Protein AF-A0A948DCV4-F1 (afdb_monomer_lite)

Structure (mmCIF, N/CA/C/O backbone):
data_AF-A0A948DCV4-F1
#
_entry.id   AF-A0A948DCV4-F1
#
loop_
_atom_site.group_PDB
_atom_site.id
_atom_site.type_symbol
_atom_site.label_atom_id
_atom_site.label_alt_id
_atom_site.label_comp_id
_atom_site.label_asym_id
_atom_site.label_entity_id
_atom_site.label_seq_id
_atom_site.pdbx_PDB_ins_code
_atom_site.Cartn_x
_atom_site.Cartn_y
_atom_site.Cartn_z
_atom_site.occupancy
_atom_site.B_iso_or_equiv
_atom_site.auth_seq_id
_atom_site.auth_comp_id
_atom_site.auth_asym_id
_atom_site.auth_atom_id
_atom_site.pdbx_PDB_model_num
ATOM 1 N N . MET A 1 1 ? -5.179 -0.921 11.485 1.00 90.38 1 MET A N 1
ATOM 2 C CA . MET A 1 1 ? -5.456 0.534 11.438 1.00 90.38 1 MET A CA 1
ATOM 3 C C . MET A 1 1 ? -6.943 0.787 11.540 1.00 90.38 1 MET A C 1
ATOM 5 O O . MET A 1 1 ? -7.337 1.544 12.416 1.00 90.38 1 MET A O 1
ATOM 9 N N . ASP A 1 2 ? -7.760 0.083 10.755 1.00 93.44 2 ASP A N 1
ATOM 10 C CA . ASP A 1 2 ? -9.216 0.273 10.779 1.00 93.44 2 ASP A CA 1
ATOM 11 C C . ASP A 1 2 ? -9.876 0.018 12.133 1.00 93.44 2 ASP A C 1
ATOM 13 O O . ASP A 1 2 ? -10.703 0.818 12.554 1.00 93.44 2 ASP A O 1
ATOM 17 N N . SER A 1 3 ? -9.450 -1.010 12.873 1.00 96.06 3 SER A N 1
ATOM 18 C CA . SER A 1 3 ? -9.940 -1.272 14.238 1.00 96.06 3 SER A CA 1
ATOM 19 C C . SER A 1 3 ? -9.674 -0.128 15.225 1.00 96.06 3 SER A C 1
ATOM 21 O O . SER A 1 3 ? -10.313 -0.055 16.267 1.00 96.06 3 SER A O 1
ATOM 23 N N . PHE A 1 4 ? -8.724 0.754 14.906 1.00 96.38 4 PHE A N 1
ATOM 24 C CA . PHE A 1 4 ? -8.370 1.934 15.696 1.00 96.38 4 PHE A CA 1
ATOM 25 C C . PHE A 1 4 ? -8.894 3.236 15.068 1.00 96.38 4 PHE A C 1
ATOM 27 O O . PHE A 1 4 ? -8.552 4.315 15.539 1.00 96.38 4 PHE A O 1
ATOM 34 N N . GLY A 1 5 ? -9.675 3.160 13.983 1.00 96.00 5 GLY A N 1
ATOM 35 C CA . GLY A 1 5 ? -10.182 4.332 13.262 1.00 96.00 5 GLY A CA 1
ATOM 36 C C . GLY A 1 5 ? -9.111 5.147 12.522 1.00 96.00 5 GLY A C 1
ATOM 37 O O . GLY A 1 5 ? -9.397 6.246 12.058 1.00 96.00 5 GLY A O 1
ATOM 38 N N . VAL A 1 6 ? -7.886 4.630 12.393 1.00 97.69 6 VAL A N 1
ATOM 39 C CA . VAL A 1 6 ? -6.764 5.335 11.753 1.00 97.69 6 VAL A CA 1
ATOM 40 C C . VAL A 1 6 ? -6.797 5.117 10.243 1.00 97.69 6 VAL A C 1
ATOM 42 O O . 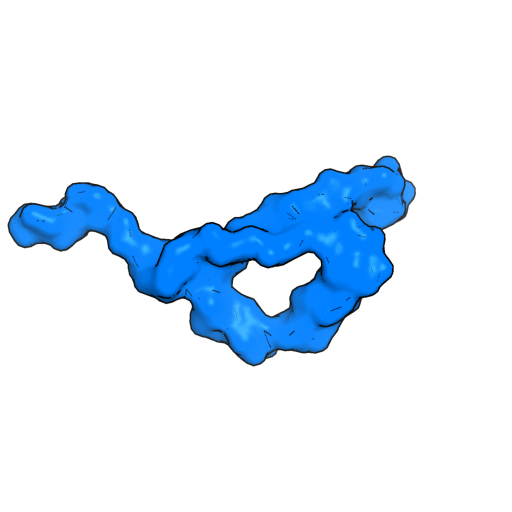VAL A 1 6 ? -6.961 3.984 9.787 1.00 97.69 6 VAL A O 1
ATOM 45 N N . LYS A 1 7 ? -6.587 6.185 9.467 1.00 97.50 7 LYS A N 1
ATOM 46 C CA . LYS A 1 7 ? -6.400 6.130 8.010 1.00 97.50 7 LYS A CA 1
ATOM 47 C C . LYS A 1 7 ? -4.949 6.415 7.646 1.00 97.50 7 LYS A C 1
ATOM 49 O O . LYS A 1 7 ? -4.267 7.154 8.348 1.00 97.50 7 LYS A O 1
ATOM 54 N N . ALA A 1 8 ? -4.481 5.774 6.581 1.00 96.75 8 ALA A N 1
ATOM 55 C CA . ALA A 1 8 ? -3.102 5.836 6.130 1.00 96.75 8 ALA A CA 1
ATOM 56 C C . ALA A 1 8 ? -3.042 6.060 4.618 1.00 96.75 8 ALA A C 1
ATOM 58 O O . ALA A 1 8 ? -3.978 5.713 3.892 1.00 96.75 8 ALA A O 1
ATOM 59 N N . THR A 1 9 ? -1.904 6.587 4.176 1.00 97.69 9 THR A N 1
ATOM 60 C CA . THR A 1 9 ? -1.535 6.724 2.768 1.00 97.69 9 THR A CA 1
ATOM 61 C C . THR A 1 9 ? -0.367 5.784 2.494 1.00 97.69 9 THR A C 1
ATOM 63 O O . THR A 1 9 ? 0.680 5.876 3.138 1.00 97.69 9 THR A O 1
ATOM 66 N N . PHE A 1 10 ? -0.542 4.862 1.553 1.00 95.62 10 PHE A N 1
ATOM 67 C CA . PHE A 1 10 ? 0.476 3.890 1.170 1.00 95.62 10 PHE A CA 1
ATOM 68 C C . PHE A 1 10 ? 1.142 4.318 -0.127 1.00 95.62 10 PHE A C 1
ATOM 70 O O . PHE A 1 10 ? 0.497 4.356 -1.169 1.00 95.62 10 PHE A O 1
ATOM 77 N N . PHE A 1 11 ? 2.442 4.586 -0.095 1.00 94.94 11 PHE A N 1
ATOM 78 C CA . PHE A 1 11 ? 3.216 4.777 -1.315 1.00 94.94 11 PHE A CA 1
ATOM 79 C C . PHE A 1 11 ? 3.653 3.405 -1.831 1.00 94.94 11 PHE A C 1
ATOM 81 O O . PHE A 1 11 ? 4.557 2.786 -1.272 1.00 94.94 11 PHE A O 1
ATOM 88 N N . ALA A 1 12 ? 2.990 2.914 -2.878 1.00 92.44 12 ALA A N 1
ATOM 89 C CA . ALA A 1 12 ? 3.185 1.564 -3.392 1.00 92.44 12 ALA A CA 1
ATOM 90 C C . ALA A 1 12 ? 4.084 1.525 -4.637 1.00 92.44 12 ALA A C 1
ATOM 92 O O . ALA A 1 12 ? 3.995 2.381 -5.521 1.00 92.44 12 ALA A O 1
ATOM 93 N N . SER A 1 13 ? 4.907 0.478 -4.725 1.00 91.62 13 SER A N 1
ATOM 94 C CA . SER A 1 13 ? 5.613 0.097 -5.952 1.00 91.62 13 SER A CA 1
ATOM 95 C C . SER A 1 13 ? 4.664 -0.639 -6.903 1.00 91.62 13 SER A C 1
ATOM 97 O O . SER A 1 13 ? 3.850 -1.452 -6.462 1.00 91.62 13 SER A O 1
ATOM 99 N N . ILE A 1 14 ? 4.794 -0.397 -8.209 1.00 87.62 14 ILE A N 1
ATOM 100 C CA . ILE A 1 14 ? 3.817 -0.848 -9.217 1.00 87.62 14 ILE A CA 1
ATOM 101 C C . ILE A 1 14 ? 3.746 -2.380 -9.320 1.00 87.62 14 ILE A C 1
ATOM 103 O O . ILE A 1 14 ? 2.663 -2.947 -9.211 1.00 87.62 14 ILE A O 1
ATOM 107 N N . ALA A 1 15 ? 4.884 -3.070 -9.454 1.00 87.94 15 ALA A N 1
ATOM 108 C CA . ALA A 1 15 ? 4.877 -4.520 -9.677 1.00 87.94 15 ALA A CA 1
ATOM 109 C C . ALA A 1 15 ? 4.240 -5.331 -8.518 1.00 87.94 15 ALA A C 1
ATOM 111 O O . ALA A 1 15 ? 3.393 -6.184 -8.783 1.00 87.94 15 ALA A O 1
ATOM 112 N N . PRO A 1 16 ? 4.548 -5.073 -7.228 1.00 88.69 16 PRO A N 1
ATOM 113 C CA . PRO A 1 16 ? 3.842 -5.727 -6.121 1.00 88.69 16 PRO A CA 1
ATOM 114 C C . PRO A 1 16 ? 2.372 -5.308 -5.993 1.00 88.69 16 PRO A C 1
ATOM 116 O O . PRO A 1 16 ? 1.557 -6.085 -5.489 1.00 88.69 16 PRO A O 1
ATOM 119 N N . LEU A 1 17 ? 2.028 -4.087 -6.417 1.00 91.12 17 LEU A N 1
ATO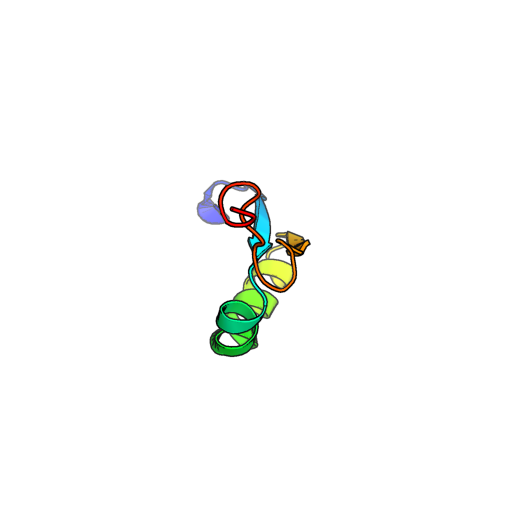M 120 C CA . LEU A 1 17 ? 0.652 -3.599 -6.396 1.00 91.12 17 LEU A CA 1
ATOM 121 C C . LEU A 1 17 ? -0.234 -4.402 -7.351 1.00 91.12 17 LEU A C 1
ATOM 123 O O . LEU A 1 17 ? -1.306 -4.852 -6.941 1.00 91.12 17 LEU A O 1
ATOM 127 N N . GLU A 1 18 ? 0.238 -4.660 -8.572 1.00 90.75 18 GLU A N 1
ATOM 128 C CA . GLU A 1 18 ? -0.475 -5.467 -9.575 1.00 90.75 18 GLU A CA 1
ATOM 129 C C . GLU A 1 18 ? -0.755 -6.900 -9.099 1.00 90.75 18 GLU A C 1
ATOM 131 O O . GLU A 1 18 ? -1.810 -7.465 -9.381 1.00 90.75 18 GLU A O 1
ATOM 136 N N . GLN A 1 19 ? 0.143 -7.479 -8.301 1.00 94.81 19 GLN A N 1
ATOM 137 C CA . GLN A 1 19 ? -0.029 -8.830 -7.758 1.00 94.81 19 GLN A CA 1
ATOM 138 C C . GLN A 1 19 ? -1.090 -8.914 -6.648 1.00 94.81 19 GLN A C 1
ATOM 140 O O . GLN A 1 19 ? -1.501 -10.012 -6.273 1.00 94.81 19 GLN A O 1
ATOM 145 N N . ARG A 1 20 ? -1.516 -7.777 -6.079 1.00 94.25 20 ARG A N 1
ATOM 146 C CA . ARG A 1 20 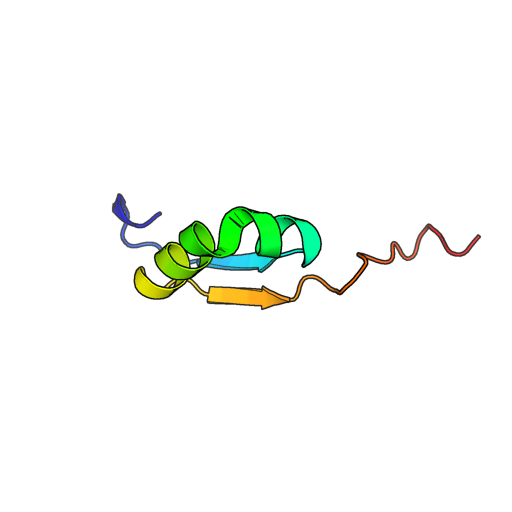? -2.411 -7.708 -4.906 1.00 94.25 20 ARG A CA 1
ATOM 147 C C . ARG A 1 20 ? -3.569 -6.728 -5.100 1.00 94.25 20 ARG A C 1
ATOM 149 O O . ARG A 1 20 ? -4.046 -6.137 -4.131 1.00 94.25 20 ARG A O 1
ATOM 156 N N . VAL A 1 21 ? -4.027 -6.551 -6.341 1.00 95.25 21 VAL A N 1
ATOM 157 C CA . VAL A 1 21 ? -5.035 -5.540 -6.720 1.00 95.25 21 VAL A CA 1
ATOM 158 C C . VAL A 1 21 ? -6.292 -5.591 -5.849 1.00 95.25 21 VAL A C 1
ATOM 160 O O . VAL A 1 21 ? -6.793 -4.541 -5.453 1.00 95.25 21 VAL A O 1
ATOM 163 N N . ASP A 1 22 ? -6.792 -6.776 -5.502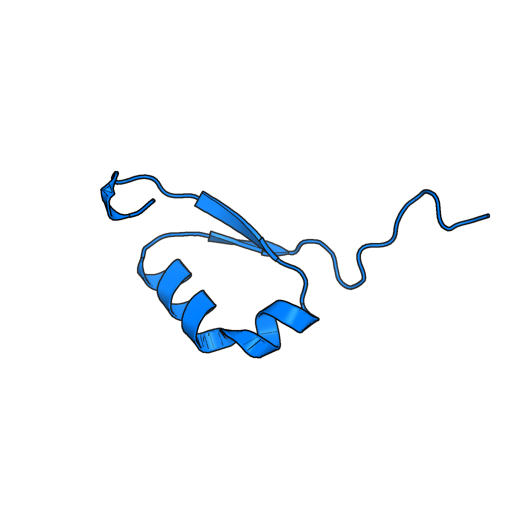 1.00 96.56 22 ASP A N 1
ATOM 164 C CA . ASP A 1 22 ? -8.006 -6.880 -4.685 1.00 96.56 22 ASP A CA 1
ATOM 165 C C . ASP A 1 22 ? -7.803 -6.386 -3.248 1.00 96.56 22 ASP A C 1
ATOM 167 O O . ASP A 1 22 ? -8.668 -5.686 -2.722 1.00 96.56 22 ASP A O 1
ATOM 171 N N . GLY A 1 23 ? -6.631 -6.632 -2.654 1.00 95.88 23 GLY A N 1
ATOM 172 C CA . GLY A 1 23 ? -6.284 -6.081 -1.341 1.00 95.88 23 GLY A CA 1
ATOM 173 C C . GLY A 1 23 ? -6.154 -4.557 -1.373 1.00 95.88 23 GLY A C 1
ATOM 174 O O . GLY A 1 23 ? -6.604 -3.866 -0.462 1.00 95.88 23 GLY A O 1
ATOM 175 N N . TRP A 1 24 ? -5.619 -4.002 -2.463 1.00 96.50 24 TRP A N 1
ATOM 176 C CA . TRP A 1 24 ? -5.558 -2.549 -2.640 1.00 96.50 24 TRP A CA 1
ATOM 177 C C . TRP A 1 24 ? -6.938 -1.922 -2.841 1.00 96.50 24 TRP A C 1
ATOM 179 O O . TRP A 1 24 ? -7.212 -0.855 -2.293 1.00 96.50 24 TRP A O 1
ATOM 189 N N . ARG A 1 25 ? -7.844 -2.596 -3.558 1.00 96.50 25 ARG A N 1
ATOM 190 C CA . ARG A 1 25 ? -9.248 -2.166 -3.670 1.00 96.50 25 ARG A CA 1
ATOM 191 C C . ARG A 1 25 ? -9.941 -2.160 -2.313 1.00 96.50 25 ARG A C 1
ATOM 193 O O . ARG A 1 25 ? -10.709 -1.241 -2.039 1.00 96.50 25 ARG A O 1
ATOM 200 N N . GLU A 1 26 ? -9.689 -3.160 -1.475 1.00 97.31 26 GLU A N 1
ATOM 201 C CA . GLU A 1 26 ? -10.217 -3.204 -0.110 1.00 97.31 26 GLU A CA 1
ATOM 202 C C . GLU A 1 26 ? -9.676 -2.051 0.741 1.00 97.31 26 GLU A C 1
ATOM 204 O O . GLU A 1 26 ? -10.469 -1.335 1.347 1.00 97.31 26 GLU A O 1
ATOM 209 N N . ALA A 1 27 ? -8.363 -1.799 0.709 1.00 96.56 27 ALA A N 1
ATOM 210 C CA . ALA A 1 27 ? -7.753 -0.683 1.431 1.00 96.56 27 ALA A CA 1
ATOM 211 C C . ALA A 1 27 ? -8.377 0.669 1.035 1.00 96.56 27 ALA A C 1
ATOM 213 O O . ALA A 1 27 ? -8.720 1.475 1.901 1.00 96.56 27 ALA A O 1
ATOM 214 N N . VAL A 1 28 ? -8.604 0.892 -0.265 1.00 96.94 28 VAL A N 1
ATOM 215 C CA . VAL A 1 28 ? -9.278 2.103 -0.759 1.00 96.94 28 VAL A CA 1
ATOM 216 C C . VAL A 1 28 ? -10.734 2.171 -0.290 1.00 96.94 28 VAL A C 1
ATOM 218 O O . VAL A 1 28 ? -11.179 3.222 0.165 1.00 96.94 28 VAL A O 1
ATOM 221 N N . ARG A 1 29 ? -11.487 1.061 -0.329 1.00 97.75 29 ARG A N 1
ATOM 222 C CA . ARG A 1 29 ? -12.867 1.014 0.201 1.00 97.75 29 ARG A CA 1
ATOM 223 C C . ARG A 1 29 ? -12.927 1.285 1.702 1.00 97.75 29 ARG A C 1
ATOM 225 O O . ARG A 1 29 ? -13.882 1.901 2.163 1.00 97.75 29 ARG A O 1
ATOM 232 N N . ALA A 1 30 ? -11.913 0.858 2.448 1.00 97.25 30 ALA A N 1
ATOM 233 C CA . ALA A 1 30 ? -11.765 1.167 3.863 1.00 97.25 30 ALA A CA 1
ATOM 234 C C . ALA A 1 30 ? -11.404 2.646 4.112 1.00 97.25 30 ALA A C 1
ATOM 236 O O . ALA A 1 30 ? -11.384 3.077 5.261 1.00 97.25 30 ALA A O 1
ATOM 237 N N . GLY A 1 31 ? -11.164 3.454 3.074 1.00 97.38 31 GLY A N 1
ATOM 238 C CA . GLY A 1 31 ? -10.848 4.880 3.186 1.00 97.38 31 GLY A CA 1
ATOM 239 C C . GLY A 1 31 ? -9.360 5.169 3.374 1.00 97.38 31 GLY A C 1
ATOM 240 O O . GLY A 1 31 ? -9.005 6.229 3.885 1.00 97.38 31 GLY A O 1
ATOM 241 N N . HIS A 1 32 ? -8.488 4.226 3.020 1.00 98.19 32 HIS A N 1
ATOM 242 C CA . HIS A 1 32 ? -7.058 4.484 2.883 1.00 98.19 32 HIS A CA 1
ATOM 243 C C . HIS A 1 32 ? -6.722 5.021 1.490 1.00 98.19 32 HIS A C 1
ATOM 245 O O . HIS A 1 32 ? -7.455 4.808 0.525 1.00 98.19 32 HIS A O 1
ATOM 251 N N . GLU A 1 33 ? -5.574 5.679 1.380 1.00 97.81 33 GLU A N 1
ATOM 252 C CA . GLU A 1 33 ? -5.073 6.215 0.117 1.00 97.81 33 GLU A CA 1
ATOM 253 C C . GLU A 1 33 ? -3.902 5.383 -0.408 1.00 97.81 33 GLU A C 1
ATOM 255 O O . GLU A 1 33 ? -3.108 4.843 0.365 1.00 97.81 33 GLU A O 1
ATOM 260 N N . VAL A 1 34 ? -3.759 5.312 -1.733 1.00 96.12 34 VAL A N 1
ATOM 261 C CA . VAL A 1 34 ? -2.616 4.668 -2.392 1.00 96.12 34 VAL A CA 1
ATOM 262 C C . VAL A 1 34 ? -1.945 5.684 -3.309 1.00 96.12 34 VAL A C 1
ATOM 264 O O . VAL A 1 34 ? -2.519 6.116 -4.306 1.00 96.12 34 VAL A O 1
ATOM 267 N N . GLY A 1 35 ? -0.731 6.081 -2.942 1.00 94.00 35 GLY A N 1
ATOM 268 C CA . GLY A 1 35 ? 0.138 6.971 -3.699 1.00 94.00 35 GLY A CA 1
ATOM 269 C C . GLY A 1 35 ? 1.179 6.203 -4.512 1.00 94.00 35 GLY A C 1
ATOM 270 O O . GLY A 1 35 ? 1.529 5.061 -4.215 1.00 94.00 35 GLY A O 1
ATOM 271 N N . ASN A 1 36 ? 1.709 6.852 -5.545 1.00 91.50 36 ASN A N 1
ATOM 272 C CA . ASN A 1 36 ? 2.763 6.295 -6.388 1.00 91.50 36 ASN A CA 1
ATOM 273 C C . ASN A 1 36 ? 4.132 6.424 -5.690 1.00 91.50 36 ASN A C 1
ATOM 275 O O . ASN A 1 36 ? 4.529 7.533 -5.332 1.00 91.50 36 ASN A O 1
ATOM 279 N N . HIS A 1 37 ? 4.863 5.315 -5.525 1.00 92.88 37 HIS A N 1
ATOM 280 C CA . HIS A 1 37 ? 6.226 5.308 -4.972 1.00 92.88 37 HIS A CA 1
ATOM 281 C C . HIS A 1 37 ? 7.318 5.218 -6.043 1.00 92.88 37 HIS A C 1
ATOM 283 O O . HIS A 1 37 ? 8.303 4.494 -5.896 1.00 92.88 37 HIS A O 1
ATOM 289 N N . THR A 1 38 ? 7.152 5.977 -7.125 1.00 90.19 38 THR A N 1
ATOM 290 C CA . THR A 1 38 ? 7.902 5.878 -8.386 1.00 90.19 38 THR A CA 1
ATOM 291 C C . THR A 1 38 ? 7.647 4.568 -9.150 1.00 90.19 38 THR A C 1
ATOM 293 O O . THR A 1 38 ? 7.060 3.616 -8.642 1.00 90.19 38 THR A O 1
ATOM 296 N N . ILE A 1 39 ? 8.094 4.521 -10.410 1.00 85.19 39 ILE A N 1
ATOM 297 C CA . ILE A 1 39 ? 7.919 3.348 -11.280 1.00 85.19 39 ILE A CA 1
ATOM 298 C C . ILE A 1 39 ? 8.937 2.250 -10.936 1.00 85.19 39 ILE A C 1
ATOM 300 O O . ILE A 1 39 ? 8.553 1.104 -10.726 1.00 85.19 39 ILE A O 1
ATOM 304 N N . ASN A 1 40 ? 10.223 2.611 -10.835 1.00 83.62 40 ASN A N 1
ATOM 305 C CA . ASN A 1 40 ? 11.335 1.662 -10.673 1.00 83.62 40 ASN A CA 1
ATOM 306 C C . ASN A 1 40 ? 12.163 1.885 -9.399 1.00 83.62 40 ASN A C 1
ATOM 308 O O . ASN A 1 40 ? 13.218 1.276 -9.254 1.00 83.62 40 ASN A O 1
ATOM 312 N N . HIS A 1 41 ? 11.733 2.781 -8.507 1.00 82.62 41 HIS A N 1
ATOM 313 C CA . HIS A 1 41 ? 12.476 3.171 -7.306 1.00 82.62 41 HIS A CA 1
ATOM 314 C C . HIS A 1 41 ? 13.958 3.484 -7.600 1.00 82.62 41 HIS A C 1
ATOM 316 O O . HIS A 1 41 ? 14.854 2.835 -7.046 1.00 82.62 41 HIS A O 1
ATOM 322 N N . PRO A 1 42 ? 14.248 4.446 -8.506 1.00 79.75 42 PRO A N 1
ATOM 323 C CA . PRO A 1 42 ? 15.623 4.793 -8.828 1.00 79.75 42 PRO A CA 1
ATOM 324 C C . PRO A 1 42 ? 16.317 5.301 -7.564 1.00 79.75 42 PRO A C 1
ATOM 326 O O . PRO A 1 42 ? 15.957 6.336 -7.006 1.00 79.75 42 PRO A O 1
ATOM 329 N N . CYS A 1 43 ? 17.312 4.552 -7.099 1.00 81.12 43 CYS A N 1
ATOM 330 C CA . CYS A 1 43 ? 18.158 4.994 -6.008 1.00 81.12 43 CYS A CA 1
ATOM 331 C C . CYS A 1 43 ? 19.145 6.020 -6.563 1.00 81.12 43 CYS A C 1
ATOM 333 O O . CYS A 1 43 ? 19.900 5.707 -7.484 1.00 81.12 43 CYS A O 1
ATOM 335 N N . SER A 1 44 ? 19.176 7.227 -5.998 1.00 71.88 44 SER A N 1
ATOM 336 C CA . SER A 1 44 ? 20.164 8.247 -6.372 1.00 71.88 44 SER A CA 1
ATOM 337 C C . SER A 1 44 ? 21.611 7.773 -6.171 1.00 71.88 44 SER A C 1
ATOM 339 O O . SER A 1 44 ? 22.514 8.298 -6.814 1.00 71.88 44 SER A O 1
ATOM 341 N N . CYS A 1 45 ? 21.835 6.743 -5.347 1.00 70.69 45 CYS A N 1
ATOM 342 C CA . CYS A 1 45 ? 23.137 6.100 -5.165 1.00 70.69 45 CYS A CA 1
ATOM 343 C C . CYS A 1 45 ? 23.537 5.119 -6.288 1.00 70.69 45 CYS A C 1
ATOM 345 O O . CYS A 1 45 ? 24.680 4.679 -6.291 1.00 70.69 45 CYS A O 1
ATOM 347 N N . ASN A 1 46 ? 22.647 4.775 -7.231 1.00 64.31 46 ASN A N 1
ATOM 348 C CA . ASN A 1 46 ? 22.918 3.804 -8.308 1.00 64.31 46 ASN A CA 1
ATOM 349 C C . ASN A 1 46 ? 23.402 4.440 -9.631 1.00 64.31 46 ASN A C 1
ATOM 351 O O . ASN A 1 46 ? 23.486 3.739 -10.634 1.00 64.31 46 ASN A O 1
ATOM 355 N N . PHE A 1 47 ? 23.706 5.743 -9.662 1.00 64.75 47 PHE A N 1
ATOM 356 C CA . PHE A 1 47 ? 24.206 6.453 -10.856 1.00 64.75 47 PHE A CA 1
ATOM 357 C C . PHE A 1 47 ? 25.744 6.595 -10.891 1.00 64.75 47 PHE A C 1
ATOM 359 O O . PHE A 1 47 ? 26.246 7.584 -11.424 1.00 64.75 47 PHE A O 1
ATOM 366 N N . GLN A 1 48 ? 26.481 5.657 -10.281 1.00 57.91 48 GLN A N 1
ATOM 367 C CA . GLN A 1 48 ? 27.947 5.594 -10.396 1.00 57.91 48 GLN A CA 1
ATOM 368 C C . GLN A 1 48 ? 28.387 5.028 -11.744 1.00 57.91 48 GLN A C 1
ATOM 370 O O . GLN A 1 48 ? 27.746 4.060 -12.211 1.00 57.91 48 GLN A O 1
#

Foldseek 3Di:
DLVVVDEEEAADEDPVCVVPVVVVVVSVVSVHHY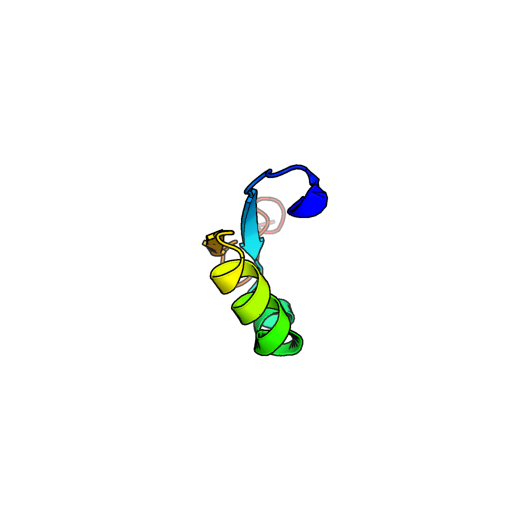HHPDHPVDDPVPPD

Sequence (48 aa):
MDSFGVKATFFASIAPLEQRVDGWREAVRAGHEVGNHTINHPCSCNFQ

pLDDT: mean 90.38, std 9.66, range [57.91, 98.19]

Secondary structure (DSSP, 8-state):
-GGGT---EEEE-HHHHHTTHHHHHHHHHTT-EEEE--SS---GGG--

Radius of gyration: 13.61 Å; chains: 1; bounding box: 41×17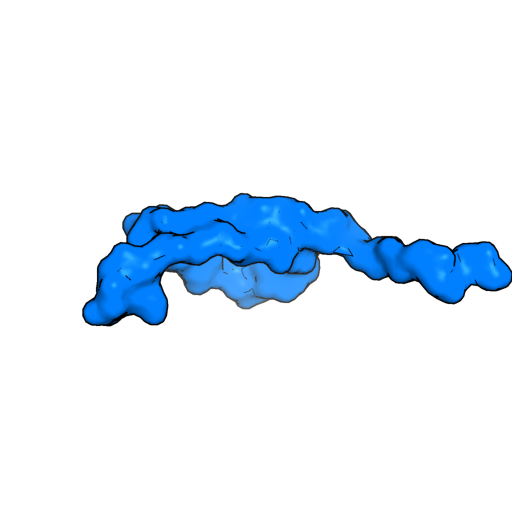×27 Å